Protein AF-A0A1B6KXG7-F1 (afdb_monomer_lite)

InterPro domains:
  IPR026112 Amnionless [PF14828] (1-155)
  IPR026112 Amnionless [PTHR14995] (1-154)

Secondary structure (DSSP, 8-state):
-BTTSS---TTPEEE--TTS-EEEEPPSEEEEESEEE--TTEEEEPPTTEEEEE---S-BTTB---EEEB-PPPPEETT-GGG--S--TTS-HHHHS--TTPEEEE-SSS---EE--SEEEESEEEETT-PPBPHHHHHHHTTSHHHHHHEE-TTSPPPEEEE---

Foldseek 3Di:
DKPVPDDAAQQEEEEEDPPAQEEAEDAADEDHYCYYHDDPRYHYHADPRYDYHHDVHNDDPPDNYYYIYDDDDPADELLFLVVADDDDPPDPSNRSRAAQAAEAEAEARDAARYAADQEEHHQWYYHNNDPTDAQVSLVVQQPDPRNLRHYAHPVSDGHRYHHPYD

pLDDT: mean 86.92, std 7.65, range [53.44, 95.38]

Sequence (166 aa):
NWDIDRVPCAADRVILQDSQSVVLELSEGTTSLQALLLASYTEVLLPKDGTLQITGIKYTDTCDGQDGVFKPTGALSWTEAHNWDGWTSATPDLERIPCASDAVIFPSGVTYRVIMPDFIRVGSLQIGGETMMDSLEWLFFCNTDEATRQFYKKDKEIANVEISGN

Radius of gyration: 18.22 Å; chains: 1; bounding box: 48×29×46 Å

Structure (mmCIF, N/CA/C/O backbone):
data_AF-A0A1B6KXG7-F1
#
_entry.id   AF-A0A1B6KXG7-F1
#
loop_
_atom_site.group_PDB
_atom_site.id
_atom_site.type_symbol
_atom_site.label_atom_id
_atom_site.label_alt_id
_atom_site.label_comp_id
_atom_site.label_asym_id
_atom_site.label_entity_id
_atom_site.label_seq_id
_atom_site.pdbx_PDB_ins_code
_atom_site.Cartn_x
_atom_site.Cartn_y
_atom_site.Cartn_z
_atom_site.occupancy
_atom_site.B_iso_or_equiv
_atom_site.auth_seq_id
_atom_site.auth_comp_id
_atom_site.auth_asym_id
_atom_site.auth_atom_id
_atom_site.pdbx_PDB_model_num
ATOM 1 N N . ASN A 1 1 ? -10.790 -6.712 3.142 1.00 82.25 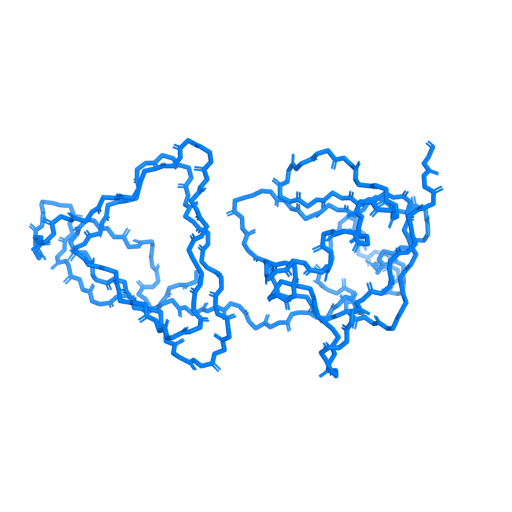1 ASN A N 1
ATOM 2 C CA . ASN A 1 1 ? -9.733 -7.192 4.062 1.00 82.25 1 ASN A CA 1
ATOM 3 C C . ASN A 1 1 ? -10.198 -7.222 5.519 1.00 82.25 1 ASN A C 1
ATOM 5 O O . ASN A 1 1 ? -9.455 -6.841 6.412 1.00 82.25 1 ASN A O 1
ATOM 9 N N . TRP A 1 2 ? -11.414 -7.710 5.778 1.00 88.50 2 TRP A N 1
ATOM 10 C CA . TRP A 1 2 ? -12.003 -7.781 7.119 1.00 88.50 2 TRP A CA 1
ATOM 11 C C . TRP A 1 2 ? -12.410 -9.219 7.403 1.00 88.50 2 TRP A C 1
ATOM 13 O O . TRP A 1 2 ? -12.829 -9.921 6.488 1.00 88.50 2 TRP A O 1
ATOM 23 N N . ASP A 1 3 ? -12.269 -9.673 8.642 1.00 91.88 3 ASP A N 1
ATOM 24 C CA . ASP A 1 3 ? -12.659 -11.025 9.050 1.00 91.88 3 ASP A CA 1
ATOM 25 C C . ASP A 1 3 ? -14.169 -11.236 9.184 1.00 91.88 3 ASP A C 1
ATOM 27 O O . ASP A 1 3 ? -14.618 -12.377 9.188 1.00 91.88 3 ASP A O 1
ATOM 31 N N . ILE A 1 4 ? -14.918 -10.140 9.252 1.00 91.94 4 ILE A N 1
ATOM 32 C CA . ILE A 1 4 ? -16.378 -10.093 9.291 1.00 91.94 4 ILE A CA 1
ATOM 33 C C . ILE A 1 4 ? -17.028 -10.024 7.899 1.00 91.94 4 ILE A C 1
ATOM 35 O O . ILE A 1 4 ? -18.214 -9.719 7.800 1.00 91.94 4 ILE A O 1
ATOM 39 N N . ASP A 1 5 ? -16.255 -10.238 6.828 1.00 89.12 5 ASP A N 1
ATOM 40 C CA . ASP A 1 5 ? -16.698 -10.281 5.421 1.00 89.12 5 ASP A CA 1
ATOM 41 C C . ASP A 1 5 ? -17.501 -9.053 4.938 1.00 89.12 5 ASP A C 1
ATOM 43 O O . ASP A 1 5 ? -18.205 -9.095 3.929 1.00 89.12 5 ASP A O 1
ATOM 47 N N . ARG A 1 6 ? -17.365 -7.915 5.629 1.00 90.00 6 ARG A N 1
ATOM 48 C CA . ARG A 1 6 ? -17.941 -6.617 5.253 1.00 90.00 6 ARG A CA 1
ATOM 49 C C . ARG A 1 6 ? -17.074 -5.458 5.735 1.00 90.00 6 ARG A C 1
ATOM 51 O O . ARG A 1 6 ? -16.230 -5.629 6.611 1.00 90.00 6 ARG A O 1
ATOM 58 N N . VAL A 1 7 ? -17.310 -4.268 5.185 1.00 89.44 7 VAL A N 1
ATOM 59 C CA . VAL A 1 7 ? -16.720 -3.027 5.707 1.00 89.44 7 VAL A CA 1
ATOM 60 C C . VAL A 1 7 ? -17.317 -2.728 7.098 1.00 89.44 7 VAL A C 1
ATOM 62 O O . VAL A 1 7 ? -18.535 -2.876 7.273 1.00 89.44 7 VAL A O 1
ATOM 65 N N . PRO A 1 8 ? -16.491 -2.348 8.093 1.00 92.12 8 PRO A N 1
ATOM 66 C CA . PRO A 1 8 ? -16.959 -1.944 9.412 1.00 92.12 8 PRO A CA 1
ATOM 67 C C . PRO A 1 8 ? -17.925 -0.756 9.363 1.00 92.12 8 PRO A C 1
ATOM 69 O O . PRO A 1 8 ? -17.796 0.136 8.527 1.00 92.12 8 PRO A O 1
ATOM 72 N N . CYS A 1 9 ? -18.887 -0.745 10.277 1.00 91.88 9 CYS A N 1
ATOM 73 C CA . CYS A 1 9 ? -19.882 0.310 10.439 1.00 91.88 9 CYS A CA 1
ATOM 74 C C . CYS A 1 9 ? -19.659 1.105 11.741 1.00 91.88 9 CYS A C 1
ATOM 76 O O . CYS A 1 9 ? -18.825 0.757 12.577 1.00 91.88 9 CYS A O 1
ATOM 78 N N . ALA A 1 10 ? -20.490 2.130 11.961 1.00 93.81 10 ALA A N 1
ATOM 79 C CA . ALA A 1 10 ? -20.432 3.032 13.117 1.00 93.81 10 ALA A CA 1
ATOM 80 C C . ALA A 1 10 ? -20.524 2.355 14.497 1.00 93.81 10 ALA A C 1
ATOM 82 O O . ALA A 1 10 ? -20.112 2.964 15.487 1.00 93.81 10 ALA A O 1
ATOM 83 N N . ALA A 1 11 ? -21.069 1.138 14.556 1.00 94.75 11 ALA A N 1
ATOM 84 C CA . ALA A 1 11 ? -21.216 0.341 15.769 1.00 94.75 11 ALA A CA 1
ATOM 85 C C . ALA A 1 11 ? -20.076 -0.678 15.977 1.00 94.75 11 ALA A C 1
ATOM 87 O O . ALA A 1 11 ? -19.998 -1.297 17.037 1.00 94.75 11 ALA A O 1
ATOM 88 N N . ASP A 1 12 ? -19.195 -0.871 14.987 1.00 94.81 12 ASP A N 1
ATOM 89 C CA . ASP A 1 12 ? -18.130 -1.875 15.042 1.00 94.81 12 ASP A CA 1
ATOM 90 C C . ASP A 1 12 ? -16.857 -1.344 15.703 1.00 94.81 12 ASP A C 1
ATOM 92 O O . ASP A 1 12 ? -16.489 -0.172 15.570 1.00 94.81 12 ASP A O 1
ATOM 96 N N . ARG A 1 13 ? -16.123 -2.243 16.360 1.00 94.69 13 ARG A N 1
ATOM 97 C CA . ARG A 1 13 ? -14.762 -1.980 16.835 1.00 94.69 13 ARG A CA 1
ATOM 98 C C . ARG A 1 13 ? -13.776 -2.567 15.850 1.00 94.69 13 ARG A C 1
ATOM 100 O O . ARG A 1 13 ? -13.762 -3.773 15.633 1.00 94.69 13 ARG A O 1
ATOM 107 N N . VAL A 1 14 ? -12.910 -1.732 15.302 1.00 93.62 14 VAL A N 1
ATOM 108 C CA . VAL A 1 14 ? -11.849 -2.183 14.404 1.00 93.62 14 VAL A CA 1
ATOM 109 C C . VAL A 1 14 ? -10.607 -2.530 15.203 1.00 93.62 14 VAL A C 1
ATOM 111 O O . VAL A 1 14 ? -10.195 -1.769 16.076 1.00 93.62 14 VAL A O 1
ATOM 114 N N . ILE A 1 15 ? -10.001 -3.673 14.892 1.00 92.56 15 ILE A N 1
ATOM 115 C CA . ILE A 1 15 ? -8.784 -4.162 15.536 1.00 92.56 15 ILE A CA 1
ATOM 116 C C . ILE A 1 15 ? -7.706 -4.374 14.475 1.00 92.56 15 ILE A C 1
ATOM 118 O O . ILE A 1 15 ? -7.864 -5.198 13.570 1.00 92.56 15 ILE A O 1
ATOM 122 N N . LEU A 1 16 ? -6.587 -3.666 14.617 1.00 88.75 16 LEU A N 1
ATOM 123 C CA . LEU A 1 16 ? -5.363 -3.922 13.864 1.00 88.75 16 LEU A CA 1
ATOM 124 C C . LEU A 1 16 ? -4.438 -4.788 14.726 1.00 88.75 16 LEU A C 1
ATOM 126 O O . LEU A 1 16 ? -3.997 -4.360 15.789 1.00 88.75 16 LEU A O 1
ATOM 130 N N . GLN A 1 17 ? -4.188 -6.030 14.306 1.00 81.81 17 GLN A N 1
ATOM 131 C CA . GLN A 1 17 ? -3.371 -6.977 15.072 1.00 81.81 17 GLN A CA 1
ATOM 132 C C . GLN A 1 17 ? -1.870 -6.817 14.800 1.00 81.81 17 GLN A C 1
ATOM 134 O O . GLN A 1 17 ? -1.452 -6.502 13.689 1.00 81.81 17 GLN A O 1
ATOM 139 N N . ASP A 1 18 ? -1.066 -7.143 15.813 1.00 65.94 18 ASP A N 1
ATOM 140 C CA . ASP A 1 18 ? 0.390 -6.933 15.906 1.00 65.94 18 ASP A CA 1
ATOM 141 C C . ASP A 1 18 ? 1.243 -7.875 15.029 1.00 65.94 18 ASP A C 1
ATOM 143 O O . ASP A 1 18 ? 2.414 -8.124 15.298 1.00 65.94 18 ASP A O 1
ATOM 147 N N . SER A 1 19 ? 0.654 -8.485 14.000 1.00 59.72 19 SER A N 1
ATOM 148 C CA . SER A 1 19 ? 1.311 -9.603 13.314 1.00 59.72 19 SER A CA 1
ATOM 149 C C . SER A 1 19 ? 2.334 -9.170 12.262 1.00 59.72 19 SER A C 1
ATOM 151 O O . SER A 1 19 ? 3.287 -9.911 12.037 1.00 59.72 19 SER A O 1
ATOM 153 N N . GLN A 1 20 ? 2.194 -7.985 11.656 1.00 60.88 20 GLN A N 1
ATOM 154 C CA . GLN A 1 20 ? 3.125 -7.372 10.692 1.00 60.88 20 GLN A CA 1
ATOM 155 C C . GLN A 1 20 ? 2.852 -5.860 10.650 1.00 60.88 20 GLN A C 1
ATOM 157 O O . GLN A 1 20 ? 1.730 -5.472 10.942 1.00 60.88 20 GLN A O 1
ATOM 162 N N . SER A 1 21 ? 3.805 -4.997 10.271 1.00 68.75 21 SER A N 1
ATOM 163 C CA . SER A 1 21 ? 3.535 -3.555 10.106 1.00 68.75 21 SER A CA 1
ATOM 164 C C . SER A 1 21 ? 2.342 -3.340 9.170 1.00 68.75 21 SER A C 1
ATOM 166 O O . SER A 1 21 ? 2.469 -3.592 7.973 1.00 68.75 21 SER A O 1
ATOM 168 N N . VAL A 1 22 ? 1.170 -2.997 9.705 1.00 74.00 22 VAL A N 1
ATOM 169 C CA . VAL A 1 22 ? -0.081 -2.906 8.938 1.00 74.00 22 VAL A CA 1
ATOM 170 C C . VAL A 1 22 ? -0.311 -1.456 8.552 1.00 74.00 22 VAL A C 1
ATOM 172 O O . VAL A 1 22 ? -0.318 -0.593 9.425 1.00 74.00 22 VAL A O 1
ATOM 175 N N . VAL A 1 23 ? -0.566 -1.216 7.268 1.00 79.44 23 VAL A N 1
ATOM 176 C CA . VAL A 1 23 ? -1.068 0.065 6.767 1.00 79.44 23 VAL A CA 1
ATOM 177 C C . VAL A 1 23 ? -2.527 -0.139 6.359 1.00 79.44 23 VAL A C 1
ATOM 179 O O . VAL A 1 23 ? -2.824 -0.950 5.476 1.00 79.44 23 VAL A O 1
ATOM 182 N N . LEU A 1 24 ? -3.438 0.550 7.044 1.00 83.56 24 LEU A N 1
ATOM 183 C CA . LEU A 1 24 ? -4.860 0.613 6.717 1.00 83.56 24 LEU A CA 1
ATOM 184 C C . LEU A 1 24 ? -5.145 1.967 6.066 1.00 83.56 24 LEU A C 1
ATOM 186 O O . LEU A 1 24 ? -5.036 2.988 6.732 1.00 83.56 24 LEU A O 1
ATOM 190 N N . GLU A 1 25 ? -5.565 1.984 4.808 1.00 84.69 25 GLU A N 1
ATOM 191 C CA . GLU A 1 25 ? -6.122 3.191 4.193 1.00 84.69 25 GLU A CA 1
ATOM 192 C C . GLU A 1 25 ? -7.636 3.206 4.371 1.00 84.69 25 GLU A C 1
ATOM 194 O O . GLU A 1 25 ? -8.322 2.203 4.146 1.00 84.69 25 GLU A O 1
ATOM 199 N N . LEU A 1 26 ? -8.149 4.337 4.847 1.00 87.00 26 LEU A N 1
ATOM 200 C CA . LEU A 1 26 ? -9.580 4.567 4.966 1.00 87.00 26 LEU A CA 1
ATOM 201 C C . LEU A 1 26 ? -10.149 5.004 3.617 1.00 87.00 26 LEU A C 1
ATOM 203 O O . LEU A 1 26 ? -9.477 5.654 2.825 1.00 87.00 26 LEU A O 1
ATOM 207 N N . SER A 1 27 ? -11.412 4.672 3.365 1.00 83.81 27 SER A N 1
ATOM 208 C CA . SER A 1 27 ? -12.105 5.148 2.168 1.00 83.81 27 SER A CA 1
ATOM 209 C C . SER A 1 27 ? -12.351 6.657 2.232 1.00 83.81 27 SER A C 1
ATOM 211 O O . SER A 1 27 ? -12.469 7.231 3.319 1.00 83.81 27 SER A O 1
ATOM 213 N N . GLU A 1 28 ? -12.472 7.290 1.064 1.00 86.25 28 GLU A N 1
ATOM 214 C CA . GLU A 1 28 ? -12.922 8.681 0.960 1.00 86.25 28 GLU A CA 1
ATOM 215 C C . GLU A 1 28 ? -14.281 8.885 1.654 1.00 86.25 28 GLU A C 1
ATOM 217 O O . GLU A 1 28 ? -15.123 7.982 1.710 1.00 86.25 28 GLU A O 1
ATOM 222 N N . GLY A 1 29 ? -14.508 10.090 2.184 1.00 88.44 29 GLY A N 1
ATOM 223 C CA . GLY A 1 29 ? -15.702 10.412 2.960 1.00 88.44 29 GLY A CA 1
ATOM 224 C C . GLY A 1 29 ? -15.591 10.022 4.436 1.00 88.44 29 GLY A C 1
ATOM 225 O O . GLY A 1 29 ? -14.510 10.011 5.024 1.00 88.44 29 GLY A O 1
ATOM 226 N N . THR A 1 30 ? -16.728 9.767 5.088 1.00 91.06 30 THR A N 1
ATOM 227 C CA . THR A 1 30 ? -16.766 9.505 6.535 1.00 91.06 30 THR A CA 1
ATOM 228 C C . THR A 1 30 ? -16.684 8.012 6.843 1.00 91.06 30 THR A C 1
ATOM 230 O O . THR A 1 30 ? -17.622 7.261 6.588 1.00 91.06 30 THR A O 1
ATOM 233 N N . THR A 1 31 ? -15.595 7.601 7.491 1.00 91.88 31 THR A N 1
ATOM 234 C CA . THR A 1 31 ? -15.490 6.309 8.173 1.00 91.88 31 THR A CA 1
ATOM 235 C C . THR A 1 31 ? -15.887 6.488 9.637 1.00 91.88 31 THR A C 1
ATOM 237 O O . THR A 1 31 ? -15.151 7.091 10.419 1.00 91.88 31 THR A O 1
ATOM 240 N N . SER A 1 32 ? -17.047 5.963 10.027 1.00 92.88 32 SER A N 1
ATOM 241 C CA . SER A 1 32 ? -17.509 5.969 11.421 1.00 92.88 32 SER A CA 1
ATOM 242 C C . SER A 1 32 ? -17.303 4.597 12.056 1.00 92.88 32 SER A C 1
ATOM 244 O O . SER A 1 32 ? -17.739 3.604 11.482 1.00 92.88 32 SER A O 1
ATOM 246 N N . LEU A 1 33 ? -16.705 4.547 13.248 1.00 94.19 33 LEU A N 1
ATOM 247 C CA . LEU A 1 33 ? -16.424 3.325 14.014 1.00 94.19 33 LEU A CA 1
ATOM 248 C C . LEU A 1 33 ? -16.796 3.522 15.488 1.00 94.19 33 LEU A C 1
ATOM 250 O O . LEU A 1 33 ? -16.701 4.635 16.003 1.00 94.19 33 LEU A O 1
ATOM 254 N N . GLN A 1 34 ? -17.133 2.455 16.213 1.00 95.19 34 GLN A N 1
ATOM 255 C CA . GLN A 1 34 ? -17.283 2.522 17.670 1.00 95.19 34 GLN A CA 1
ATOM 256 C C . GLN A 1 34 ? -15.939 2.819 18.335 1.00 95.19 34 GLN A C 1
ATOM 258 O O . GLN A 1 34 ? -15.853 3.671 19.220 1.00 95.19 34 GLN A O 1
ATOM 263 N N . ALA A 1 35 ? -14.907 2.080 17.932 1.00 94.25 35 ALA A N 1
ATOM 264 C CA . ALA A 1 35 ? -13.541 2.226 18.411 1.00 94.25 35 ALA A CA 1
ATOM 265 C C . ALA A 1 35 ? -12.553 1.718 17.356 1.00 94.25 35 ALA A C 1
ATOM 267 O O . ALA A 1 35 ? -12.889 0.859 16.541 1.00 94.25 35 ALA A O 1
ATOM 268 N N . LEU A 1 36 ? -11.320 2.209 17.429 1.00 93.50 36 LEU A N 1
ATOM 269 C CA . LEU A 1 36 ? -10.200 1.760 16.613 1.00 93.50 36 LEU A CA 1
ATOM 270 C C . LEU A 1 36 ? -9.047 1.368 17.541 1.00 93.50 36 LEU A C 1
ATOM 272 O O . LEU A 1 36 ? -8.503 2.210 18.252 1.00 93.50 36 LEU A O 1
ATOM 276 N N . LEU A 1 37 ? -8.718 0.080 17.572 1.00 92.62 37 LEU A N 1
ATOM 277 C CA . LEU A 1 37 ? -7.638 -0.483 18.372 1.00 92.62 37 LEU A CA 1
ATOM 278 C C . LEU A 1 37 ? -6.416 -0.664 17.471 1.00 92.62 37 LEU A C 1
ATOM 280 O O . LEU A 1 37 ? -6.428 -1.486 16.554 1.00 92.62 37 LEU A O 1
ATOM 284 N N . LEU A 1 38 ? -5.377 0.121 17.745 1.00 89.44 38 LEU A N 1
ATOM 285 C CA . LEU A 1 38 ? -4.111 0.122 17.017 1.00 89.44 38 LEU A CA 1
ATOM 286 C C . LEU A 1 38 ? -3.083 -0.748 17.749 1.00 89.44 38 LEU A C 1
ATOM 288 O O . LEU A 1 38 ? -2.988 -0.689 18.977 1.00 89.44 38 LEU A O 1
ATOM 292 N N . ALA A 1 39 ? -2.304 -1.530 17.002 1.00 84.31 39 ALA A N 1
ATOM 293 C CA . ALA A 1 39 ? -1.113 -2.185 17.539 1.00 84.31 39 ALA A CA 1
ATOM 294 C C . ALA A 1 39 ? 0.095 -1.234 17.477 1.00 84.31 39 ALA A C 1
ATOM 296 O O . ALA A 1 39 ? 0.028 -0.151 16.896 1.00 84.31 39 ALA A O 1
ATOM 297 N N . SER A 1 40 ? 1.216 -1.620 18.090 1.00 80.62 40 SER A N 1
ATOM 298 C CA . SER A 1 40 ? 2.388 -0.743 18.235 1.00 80.62 40 SER A CA 1
ATOM 299 C C . SER A 1 40 ? 3.009 -0.302 16.904 1.00 80.62 40 SER A C 1
ATOM 301 O O . SER A 1 40 ? 3.626 0.758 16.851 1.00 80.62 40 SER A O 1
ATOM 303 N N . TYR A 1 41 ? 2.828 -1.080 15.834 1.00 77.62 41 TYR A N 1
ATOM 304 C CA . TYR A 1 41 ? 3.417 -0.825 14.517 1.00 77.62 41 TYR A CA 1
ATOM 305 C C . TYR A 1 41 ? 2.353 -0.761 13.417 1.00 77.62 41 TYR A C 1
ATOM 307 O O . TYR A 1 41 ? 2.445 -1.461 12.409 1.00 77.62 41 TYR A O 1
ATOM 315 N N . THR A 1 42 ? 1.321 0.057 13.618 1.00 80.12 42 THR A N 1
ATOM 316 C CA . THR A 1 42 ? 0.240 0.235 12.639 1.00 80.12 42 THR A CA 1
ATOM 317 C C . THR A 1 42 ? 0.130 1.670 12.170 1.00 80.12 42 THR A C 1
ATOM 319 O O . THR A 1 42 ? 0.338 2.601 12.945 1.00 80.12 42 THR A O 1
ATOM 322 N N . GLU A 1 43 ? -0.271 1.830 10.919 1.00 82.44 43 GLU A N 1
ATOM 323 C CA . GLU A 1 43 ? -0.539 3.110 10.289 1.00 82.44 43 GLU A CA 1
ATOM 324 C C . GLU A 1 43 ? -1.957 3.141 9.749 1.00 82.44 43 GLU A C 1
ATOM 326 O O . GLU A 1 43 ? -2.461 2.143 9.228 1.00 82.44 43 GLU A O 1
ATOM 331 N N . VAL A 1 44 ? -2.592 4.299 9.890 1.00 86.50 44 VAL A N 1
ATOM 332 C CA . VAL A 1 44 ? -3.915 4.558 9.339 1.00 86.50 44 VAL A CA 1
ATOM 333 C C . VAL A 1 44 ? -3.788 5.758 8.419 1.00 86.50 44 VAL A C 1
ATOM 335 O O . VAL A 1 44 ? -3.594 6.877 8.893 1.00 86.50 44 VAL A O 1
ATOM 338 N N . LEU A 1 45 ? -3.868 5.511 7.116 1.00 84.62 45 LEU A N 1
ATOM 339 C CA . LEU A 1 45 ? -3.856 6.552 6.102 1.00 84.62 45 LEU A CA 1
ATOM 340 C C . LEU A 1 45 ? -5.268 7.123 5.983 1.00 84.62 45 LEU A C 1
ATOM 342 O O . LEU A 1 45 ? -6.232 6.402 5.707 1.00 84.62 45 LEU A O 1
ATOM 346 N N . LEU A 1 46 ? -5.388 8.423 6.237 1.00 87.19 46 LEU A N 1
ATOM 347 C CA . LEU A 1 46 ? -6.619 9.173 6.034 1.00 87.19 46 LEU A CA 1
ATOM 348 C C . LEU A 1 46 ? -6.530 9.862 4.665 1.00 87.19 46 LEU A C 1
ATOM 350 O O . LEU A 1 46 ? -5.606 10.656 4.470 1.00 87.19 46 LEU A O 1
ATOM 354 N N . PRO A 1 47 ? -7.456 9.599 3.727 1.00 83.25 47 PRO A N 1
ATOM 355 C CA . PRO A 1 47 ? -7.441 10.271 2.435 1.00 83.25 47 PRO A CA 1
ATOM 356 C C . PRO A 1 47 ? -7.724 11.767 2.605 1.00 83.25 47 PRO A C 1
ATOM 358 O O . PRO A 1 47 ? -8.280 12.199 3.617 1.00 83.25 47 PRO A O 1
ATOM 361 N N . LYS A 1 48 ? -7.368 12.565 1.594 1.00 82.50 48 LYS A N 1
ATOM 362 C CA . LYS A 1 48 ? -7.452 14.037 1.624 1.00 82.50 48 LYS A CA 1
ATOM 363 C C . LYS A 1 48 ? -8.825 14.571 2.053 1.00 82.50 48 LYS A C 1
ATOM 365 O O . LYS A 1 48 ? -8.887 15.508 2.843 1.00 82.50 48 LYS A O 1
ATOM 370 N N . ASP A 1 49 ? -9.895 13.939 1.573 1.00 85.94 49 ASP A N 1
ATOM 371 C CA . ASP A 1 49 ? -11.289 14.272 1.899 1.00 85.94 49 ASP A CA 1
ATOM 372 C C . ASP A 1 49 ? -11.936 13.218 2.825 1.00 85.94 49 ASP A C 1
ATOM 374 O O . ASP A 1 49 ? -13.152 13.009 2.842 1.00 85.94 49 ASP A O 1
ATOM 378 N N . GLY A 1 50 ? -11.106 12.511 3.594 1.00 88.50 50 GLY A N 1
ATOM 379 C CA . GLY A 1 50 ? -11.511 11.510 4.572 1.00 88.50 50 GLY A CA 1
ATOM 380 C C . GLY A 1 50 ? -11.822 12.110 5.940 1.00 88.50 50 GLY A C 1
ATOM 381 O O . GLY A 1 50 ? -11.172 13.039 6.410 1.00 88.50 50 GLY A O 1
ATOM 382 N N . THR A 1 51 ? -12.798 11.534 6.636 1.00 92.94 51 THR A N 1
ATOM 383 C CA . THR A 1 51 ? -13.077 11.816 8.048 1.00 92.94 51 THR A CA 1
ATOM 384 C C . THR A 1 51 ? -13.173 10.510 8.819 1.00 92.94 51 THR A C 1
ATOM 386 O O . THR A 1 51 ? -14.027 9.678 8.525 1.00 92.94 51 THR A O 1
ATOM 389 N N . LEU A 1 52 ? -12.343 10.346 9.849 1.00 92.94 52 LEU A N 1
ATOM 390 C CA . LEU A 1 52 ? -12.494 9.274 10.829 1.00 92.94 52 LEU A CA 1
ATOM 391 C C . LEU A 1 52 ? -13.323 9.777 12.016 1.00 92.94 52 LEU A C 1
ATOM 393 O O . LEU A 1 52 ? -12.927 10.718 12.702 1.00 92.94 52 LEU A O 1
ATOM 397 N N . GLN A 1 53 ? -14.452 9.127 12.285 1.00 93.62 53 GLN A N 1
ATOM 398 C CA . GLN A 1 53 ? -15.315 9.427 13.424 1.00 93.62 53 GLN A CA 1
ATOM 399 C C . GLN A 1 53 ? -15.368 8.239 14.385 1.00 93.62 53 GLN A C 1
ATOM 401 O O . GLN A 1 53 ? -15.776 7.144 14.009 1.00 93.62 53 GLN A O 1
ATOM 406 N N . ILE A 1 54 ? -15.027 8.476 15.652 1.00 94.38 54 ILE A N 1
ATOM 407 C CA . ILE A 1 54 ? -15.175 7.489 16.726 1.00 94.38 54 ILE A CA 1
ATOM 408 C C . ILE A 1 54 ? -16.451 7.806 17.511 1.00 94.38 54 ILE A C 1
ATOM 410 O O . ILE A 1 54 ? -16.555 8.864 18.128 1.00 94.38 54 ILE A O 1
ATOM 414 N N . THR A 1 55 ? -17.445 6.919 17.454 1.00 90.19 55 THR A N 1
ATOM 415 C CA . THR A 1 55 ? -18.786 7.150 18.019 1.00 90.19 55 THR A CA 1
ATOM 416 C C . THR A 1 55 ? -18.877 6.773 19.497 1.00 90.19 55 THR A C 1
ATOM 418 O O . THR A 1 55 ? -19.650 7.379 20.235 1.00 90.19 55 THR A O 1
ATOM 421 N N . GLY A 1 56 ? -18.122 5.758 19.935 1.00 86.50 56 GLY A N 1
ATOM 422 C CA . GLY A 1 56 ? -18.239 5.162 21.269 1.00 86.50 56 GLY A CA 1
ATOM 423 C C . GLY A 1 56 ? -19.533 4.367 21.510 1.00 86.50 56 GLY A C 1
ATOM 424 O O . GLY A 1 56 ? -19.714 3.816 22.596 1.00 86.50 56 GLY A O 1
ATOM 425 N N . ILE A 1 57 ? -20.426 4.263 20.520 1.00 79.75 57 ILE A N 1
ATOM 426 C CA . ILE A 1 57 ? -21.740 3.621 20.647 1.00 79.75 57 ILE A CA 1
ATOM 427 C C . ILE A 1 57 ? -21.680 2.210 20.055 1.00 79.75 57 ILE A C 1
ATOM 429 O O . ILE A 1 57 ? -21.180 2.016 18.955 1.00 79.75 57 ILE A O 1
ATOM 433 N N . LYS A 1 58 ? -22.196 1.218 20.792 1.00 73.19 58 LYS A N 1
ATOM 434 C CA . LYS A 1 58 ? -22.134 -0.205 20.407 1.00 73.19 58 LYS A CA 1
ATOM 435 C C . LYS A 1 58 ? -23.240 -0.646 19.441 1.00 73.19 58 LYS A C 1
ATOM 437 O O . LYS A 1 58 ? -23.155 -1.725 18.882 1.00 73.19 58 LYS A O 1
ATOM 442 N N . TYR A 1 59 ? -24.302 0.138 19.292 1.00 74.56 59 TYR A N 1
ATOM 443 C CA . TYR A 1 59 ? -25.484 -0.259 18.531 1.00 74.56 59 TYR A CA 1
ATOM 444 C C . TYR A 1 59 ? -26.075 0.941 17.795 1.00 74.56 59 TYR A C 1
ATOM 446 O O . TYR A 1 59 ? -26.242 2.008 18.390 1.00 74.56 59 TYR A O 1
ATOM 454 N N . THR A 1 60 ? -26.412 0.761 16.521 1.00 75.56 60 THR A N 1
ATOM 455 C CA . THR A 1 60 ? -27.117 1.748 15.694 1.00 75.56 60 THR A CA 1
ATOM 456 C C . THR A 1 60 ? -28.218 1.051 14.901 1.00 75.56 60 THR A C 1
ATOM 458 O O . THR A 1 60 ? -28.173 -0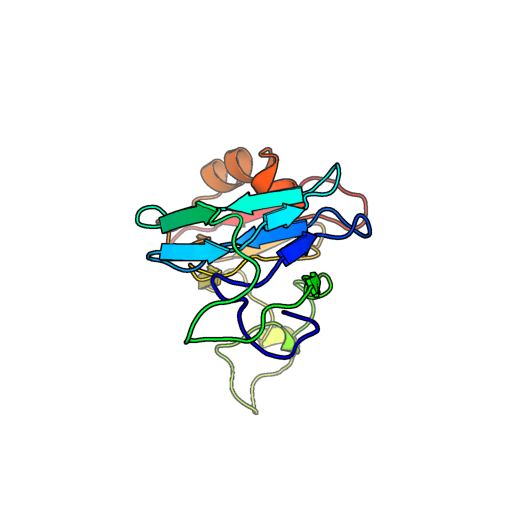.159 14.707 1.00 75.56 60 THR A O 1
ATOM 461 N N . ASP A 1 61 ? -29.174 1.807 14.356 1.00 72.50 61 ASP A N 1
ATOM 462 C CA . ASP A 1 61 ? -30.242 1.253 13.499 1.00 72.50 61 ASP A CA 1
ATOM 463 C C . ASP A 1 61 ? -29.716 0.581 12.209 1.00 72.50 61 ASP A C 1
ATOM 465 O O . ASP A 1 61 ? -30.474 -0.032 11.461 1.00 72.50 61 ASP A O 1
ATOM 469 N N . THR A 1 62 ? -28.418 0.715 11.926 1.00 77.00 62 THR A N 1
ATOM 470 C CA . THR A 1 62 ? -27.758 0.258 10.700 1.00 77.00 62 THR A CA 1
ATOM 471 C C . THR A 1 62 ? -26.953 -1.035 10.855 1.00 77.00 62 THR A C 1
ATOM 473 O O . THR A 1 62 ? -26.675 -1.672 9.840 1.00 77.00 62 THR A O 1
ATOM 476 N N . CYS A 1 63 ? -26.553 -1.431 12.071 1.00 85.12 63 CYS A N 1
ATOM 477 C CA . CYS A 1 63 ? -25.789 -2.660 12.323 1.00 85.12 63 CYS A CA 1
ATOM 478 C C . CYS A 1 63 ? -25.682 -2.991 13.829 1.00 85.12 63 CYS A C 1
ATOM 480 O O . CYS A 1 63 ? -25.588 -2.098 14.671 1.00 85.12 63 CYS A O 1
ATOM 482 N N . ASP A 1 64 ? -25.599 -4.288 14.153 1.00 85.88 64 ASP A N 1
ATOM 483 C CA . ASP A 1 64 ? -25.608 -4.801 15.538 1.00 85.88 64 ASP A CA 1
ATOM 484 C C . ASP A 1 64 ? -24.286 -4.619 16.316 1.00 85.88 64 ASP A C 1
ATOM 486 O O . ASP A 1 64 ? -24.240 -4.911 17.511 1.00 85.88 64 ASP A O 1
ATOM 490 N N . GLY A 1 65 ? -23.234 -4.119 15.656 1.00 90.62 65 GLY A N 1
ATOM 491 C CA . GLY A 1 65 ? -21.916 -3.847 16.237 1.00 90.62 65 GLY A CA 1
ATOM 492 C C . GLY A 1 65 ? -21.133 -5.100 16.645 1.00 90.62 65 GLY A C 1
ATOM 493 O O . GLY A 1 65 ? -21.552 -5.897 17.484 1.00 90.62 65 GLY A O 1
ATOM 494 N N . GLN A 1 66 ? -19.941 -5.274 16.087 1.00 93.69 66 GLN A N 1
ATOM 495 C CA . GLN A 1 66 ? -19.040 -6.374 16.435 1.00 93.69 66 GLN A CA 1
ATOM 496 C C . GLN A 1 66 ? -17.570 -5.974 16.301 1.00 93.69 66 GLN A C 1
ATOM 498 O O . GLN A 1 66 ? -17.236 -4.900 15.797 1.00 93.69 66 GLN A O 1
ATOM 503 N N . ASP A 1 67 ? -16.681 -6.847 16.764 1.00 94.75 67 ASP A N 1
ATOM 504 C CA . ASP A 1 67 ? -15.249 -6.670 16.558 1.00 94.75 67 ASP A CA 1
ATOM 505 C C . ASP A 1 67 ? -14.905 -7.116 15.127 1.00 94.75 67 ASP A C 1
ATOM 507 O O . ASP A 1 67 ? -15.222 -8.235 14.729 1.00 94.75 67 ASP A O 1
ATOM 511 N N . GLY A 1 68 ? -14.289 -6.223 14.354 1.00 93.50 68 GLY A N 1
ATOM 512 C CA . GLY A 1 68 ? -13.775 -6.486 13.015 1.00 93.50 68 GLY A CA 1
ATOM 513 C C . GLY A 1 68 ? -12.253 -6.416 13.011 1.00 93.50 68 GLY A C 1
ATOM 514 O O . GLY A 1 68 ? -11.664 -5.359 13.249 1.00 93.50 68 GLY A O 1
ATOM 515 N N . VAL A 1 69 ? -11.601 -7.538 12.734 1.00 91.69 69 VAL A N 1
ATOM 516 C CA . VAL A 1 69 ? -10.147 -7.627 12.608 1.00 91.69 69 VAL A CA 1
ATOM 517 C C . VAL A 1 69 ? -9.743 -7.340 11.169 1.00 91.69 69 VAL A C 1
ATOM 519 O O . VAL A 1 69 ? -10.215 -7.985 10.225 1.00 91.69 69 VAL A O 1
ATOM 522 N N . PHE A 1 70 ? -8.825 -6.391 10.994 1.00 87.88 70 PHE A N 1
ATOM 523 C CA . PHE A 1 70 ? -8.219 -6.165 9.689 1.00 87.88 70 PHE A CA 1
ATOM 524 C C . PHE A 1 70 ? -7.284 -7.323 9.348 1.00 87.88 70 PHE A C 1
ATOM 526 O O . PHE A 1 70 ? -6.348 -7.633 10.087 1.00 87.88 70 PHE A O 1
ATOM 533 N N . LYS A 1 71 ? -7.535 -7.952 8.204 1.00 85.19 71 LYS A N 1
ATOM 534 C CA . LYS A 1 71 ? -6.712 -9.017 7.635 1.00 85.19 71 LYS A CA 1
ATOM 535 C C . LYS A 1 71 ? -5.912 -8.422 6.479 1.00 85.19 71 LYS A C 1
ATOM 537 O O . LYS A 1 71 ? -6.439 -8.402 5.363 1.00 85.19 71 LYS A O 1
ATOM 542 N N . PRO A 1 72 ? -4.691 -7.904 6.715 1.00 76.31 72 PRO A N 1
ATOM 543 C CA . PRO A 1 72 ? -3.879 -7.384 5.627 1.00 76.31 72 PRO A CA 1
ATOM 544 C C . PRO A 1 72 ? -3.659 -8.490 4.599 1.00 76.31 72 PRO A C 1
ATOM 546 O O . PRO A 1 72 ? -3.395 -9.643 4.951 1.00 76.31 72 PRO A O 1
ATOM 549 N N . THR A 1 73 ? -3.765 -8.138 3.323 1.00 74.94 73 THR A N 1
ATOM 550 C CA . THR A 1 73 ? -3.251 -8.990 2.258 1.00 74.94 73 THR A CA 1
ATOM 551 C C . THR A 1 73 ? -1.762 -9.213 2.507 1.00 74.94 73 THR A C 1
ATOM 553 O O . THR A 1 73 ? -1.026 -8.286 2.859 1.00 74.94 73 THR A O 1
ATOM 556 N N . GLY A 1 74 ? -1.328 -10.471 2.400 1.00 79.94 74 GLY A N 1
ATOM 557 C CA . GLY A 1 74 ? 0.087 -10.808 2.500 1.00 79.94 74 GLY A CA 1
ATOM 558 C C . GLY A 1 74 ? 0.889 -10.038 1.455 1.00 79.94 74 GLY A C 1
ATOM 559 O O . GLY A 1 74 ? 0.351 -9.636 0.424 1.00 79.94 74 GLY A O 1
ATOM 560 N N . ALA A 1 75 ? 2.173 -9.825 1.726 1.00 85.94 75 ALA A N 1
ATOM 561 C CA . ALA A 1 75 ? 3.015 -9.124 0.774 1.00 85.94 75 ALA A CA 1
ATOM 562 C C . ALA A 1 75 ? 3.147 -9.914 -0.531 1.00 85.94 75 ALA A C 1
ATOM 564 O O . ALA A 1 75 ? 3.440 -11.112 -0.519 1.00 85.94 75 ALA A O 1
ATOM 565 N N . LEU A 1 76 ? 2.928 -9.221 -1.640 1.00 90.94 76 LEU A N 1
ATOM 566 C CA . LEU A 1 76 ? 2.966 -9.759 -2.989 1.00 90.94 76 LEU A CA 1
ATOM 567 C C . LEU A 1 76 ? 4.318 -9.443 -3.617 1.00 90.94 76 LEU A C 1
ATOM 569 O O . LEU A 1 76 ? 4.871 -8.367 -3.415 1.00 90.94 76 LEU A O 1
ATOM 573 N N . SER A 1 77 ? 4.890 -10.386 -4.357 1.00 93.06 77 SER A N 1
ATOM 574 C CA . SER A 1 77 ? 6.177 -10.157 -5.013 1.00 93.06 77 SER A CA 1
ATOM 575 C C . SER A 1 77 ? 5.995 -9.394 -6.318 1.00 93.06 77 SER A C 1
ATOM 577 O O . SER A 1 7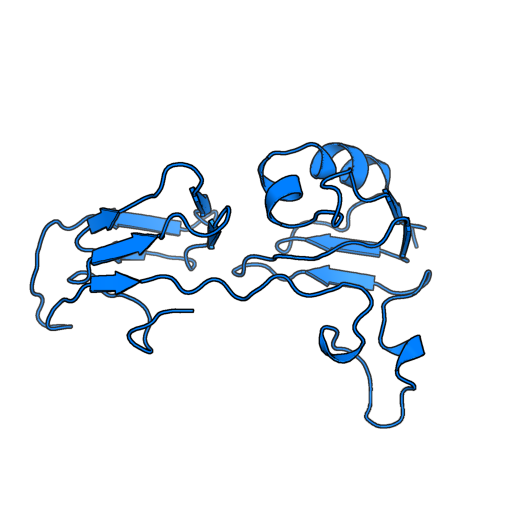7 ? 5.132 -9.749 -7.123 1.00 93.06 77 SER A O 1
ATOM 579 N N . TRP A 1 78 ? 6.858 -8.406 -6.557 1.00 94.75 78 TRP A N 1
ATOM 580 C CA . TRP A 1 78 ? 6.949 -7.703 -7.840 1.00 94.75 78 TRP A CA 1
ATOM 581 C C . TRP A 1 78 ? 7.231 -8.669 -8.998 1.00 94.75 78 TRP A C 1
ATOM 583 O O . TRP A 1 78 ? 6.754 -8.481 -10.107 1.00 94.75 78 TRP A O 1
ATOM 593 N N . THR A 1 79 ? 8.010 -9.724 -8.762 1.00 93.81 79 TH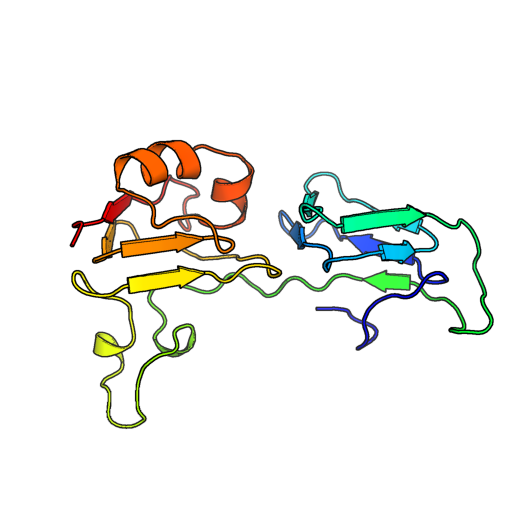R A N 1
ATOM 594 C CA . THR A 1 79 ? 8.444 -10.659 -9.815 1.00 93.81 79 THR A CA 1
ATOM 595 C C . THR A 1 79 ? 7.416 -11.743 -10.142 1.00 93.81 79 THR A C 1
ATOM 597 O O . THR A 1 79 ? 7.723 -12.667 -10.887 1.00 93.81 79 THR A O 1
ATOM 600 N N . GLU A 1 80 ? 6.228 -11.696 -9.546 1.00 94.25 80 GLU A N 1
ATOM 601 C CA . GLU A 1 80 ? 5.176 -12.688 -9.765 1.00 94.25 80 GLU A CA 1
ATOM 602 C C . GLU A 1 80 ? 4.168 -12.146 -10.780 1.00 94.25 80 GLU A C 1
ATOM 604 O O . GLU A 1 80 ? 3.425 -11.206 -10.505 1.00 94.25 80 GLU A O 1
ATOM 609 N N . ALA A 1 81 ? 4.134 -12.764 -11.962 1.00 93.38 81 ALA A N 1
ATOM 610 C CA . ALA A 1 81 ? 3.351 -12.317 -13.115 1.00 93.38 81 ALA A CA 1
ATOM 611 C C . ALA A 1 81 ? 1.849 -12.124 -12.831 1.00 93.38 81 ALA A C 1
ATOM 613 O O . ALA A 1 81 ? 1.209 -11.259 -13.417 1.00 93.38 81 ALA A O 1
ATOM 614 N N . HIS A 1 82 ? 1.280 -12.924 -11.927 1.00 91.94 82 HIS A N 1
ATOM 615 C CA . HIS A 1 82 ? -0.146 -12.892 -11.596 1.00 91.94 82 HIS A CA 1
ATOM 616 C C . HIS A 1 82 ? -0.555 -11.718 -10.692 1.00 91.94 82 HIS A C 1
ATOM 618 O O . HIS A 1 82 ? -1.748 -11.515 -10.488 1.00 91.94 82 HIS A O 1
ATOM 624 N N . ASN A 1 83 ? 0.407 -10.967 -10.142 1.00 92.88 83 ASN A N 1
ATOM 625 C CA . ASN A 1 83 ? 0.133 -9.777 -9.330 1.00 92.88 83 ASN A CA 1
ATOM 626 C C . ASN A 1 83 ? -0.050 -8.509 -10.172 1.00 92.88 83 ASN A C 1
ATOM 628 O O . ASN A 1 83 ? -0.464 -7.482 -9.639 1.00 92.88 83 ASN A O 1
ATOM 632 N N . TRP A 1 84 ? 0.268 -8.579 -11.463 1.00 93.44 84 TRP A N 1
ATOM 633 C CA . TRP A 1 84 ? 0.152 -7.473 -12.405 1.00 93.44 84 TRP A CA 1
ATOM 634 C C . TRP A 1 84 ? -1.079 -7.639 -13.289 1.00 93.44 84 TRP A C 1
ATOM 636 O O . TRP A 1 84 ? -1.551 -8.756 -13.495 1.00 93.44 84 TRP A O 1
ATOM 646 N N . ASP A 1 85 ? -1.577 -6.529 -13.825 1.00 91.81 85 ASP A N 1
ATOM 647 C CA . ASP A 1 85 ? -2.657 -6.471 -14.817 1.00 91.81 85 ASP A CA 1
ATOM 648 C C . ASP A 1 85 ? -2.124 -5.854 -16.130 1.00 91.81 85 ASP A C 1
ATOM 650 O O . ASP A 1 85 ? -0.935 -5.555 -16.241 1.00 91.81 85 ASP A O 1
ATOM 654 N N . GLY A 1 86 ? -2.974 -5.672 -17.143 1.00 87.88 86 GLY A N 1
ATOM 655 C CA . GLY A 1 86 ? -2.617 -5.025 -18.413 1.00 87.88 86 GLY A CA 1
ATOM 656 C C . GLY A 1 86 ? -2.100 -5.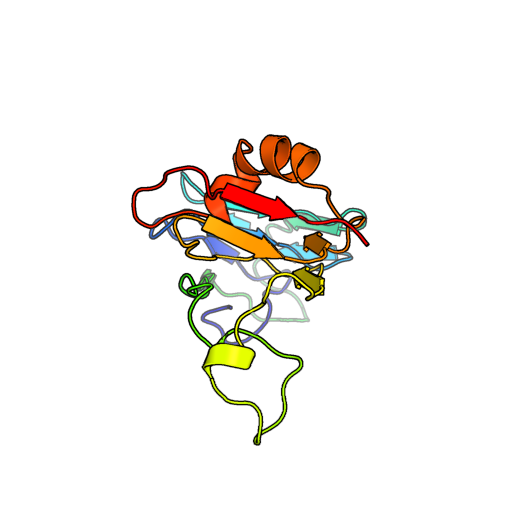979 -19.493 1.00 87.88 86 GLY A C 1
ATOM 657 O O . GLY A 1 86 ? -1.621 -5.540 -20.537 1.00 87.88 86 GLY A O 1
ATOM 658 N N . TRP A 1 87 ? -2.227 -7.286 -19.273 1.00 89.38 87 TRP A N 1
ATOM 659 C CA . TRP A 1 87 ? -1.808 -8.336 -20.199 1.00 89.38 87 TRP A CA 1
ATOM 660 C C . TRP A 1 87 ? -2.992 -9.152 -20.732 1.00 89.38 87 TRP A C 1
ATOM 662 O O . TRP A 1 87 ? -4.126 -9.051 -20.270 1.00 89.38 87 TRP A O 1
ATOM 672 N N . THR A 1 88 ? -2.731 -9.990 -21.738 1.00 87.88 88 THR A N 1
ATOM 673 C CA . THR A 1 88 ? -3.729 -10.904 -22.317 1.00 87.88 88 THR A CA 1
ATOM 674 C C . THR A 1 88 ? -3.385 -12.355 -22.003 1.00 87.88 88 THR A C 1
ATOM 676 O O . THR A 1 88 ? -2.240 -12.678 -21.691 1.00 87.88 88 THR A O 1
ATOM 679 N N . SER A 1 89 ? -4.338 -13.277 -22.167 1.00 86.06 89 SER A N 1
ATOM 680 C CA . SER A 1 89 ? -4.080 -14.712 -21.966 1.00 86.06 89 SER A CA 1
ATOM 681 C C . SER A 1 89 ? -2.945 -15.269 -22.839 1.00 86.06 89 SER A C 1
ATOM 683 O O . SER A 1 89 ? -2.416 -16.332 -22.529 1.00 86.06 89 SER A O 1
ATOM 685 N N . ALA A 1 90 ? -2.582 -14.575 -23.924 1.00 89.75 90 ALA A N 1
ATOM 686 C CA . ALA A 1 90 ? -1.478 -14.934 -24.811 1.00 89.75 90 ALA A CA 1
ATOM 687 C C . ALA A 1 90 ? -0.121 -14.335 -24.392 1.00 89.75 90 ALA A C 1
ATOM 689 O O . ALA A 1 90 ? 0.904 -14.780 -24.902 1.00 89.75 90 ALA A O 1
ATOM 690 N N . THR A 1 91 ? -0.095 -13.353 -23.485 1.00 90.81 91 THR A N 1
ATOM 691 C CA . THR A 1 91 ? 1.142 -12.717 -23.011 1.00 90.81 91 THR A CA 1
ATOM 692 C C . THR A 1 91 ? 1.953 -13.727 -22.187 1.00 90.81 91 THR A C 1
ATOM 694 O O . THR A 1 91 ? 1.403 -14.264 -21.217 1.00 90.81 91 THR A O 1
ATOM 697 N N . PRO A 1 92 ? 3.221 -14.009 -22.535 1.00 90.69 92 PRO A N 1
ATOM 698 C CA . PRO A 1 92 ? 4.112 -14.854 -21.740 1.00 90.69 92 PRO A CA 1
ATOM 699 C C . PRO A 1 92 ? 4.316 -14.295 -20.330 1.00 90.69 92 PRO A C 1
ATOM 701 O O . PRO A 1 92 ? 4.407 -13.085 -20.168 1.00 90.69 92 PRO A O 1
ATOM 704 N N . ASP A 1 93 ? 4.465 -15.154 -19.318 1.00 87.88 93 ASP A N 1
ATOM 705 C CA . ASP A 1 93 ? 4.574 -14.711 -17.915 1.00 87.88 93 ASP A CA 1
ATOM 706 C C . ASP A 1 93 ? 5.708 -13.694 -17.675 1.00 87.88 93 ASP A C 1
ATOM 708 O O . ASP A 1 93 ? 5.539 -12.762 -16.895 1.00 87.88 93 ASP A O 1
ATOM 712 N N . LEU A 1 94 ? 6.836 -13.817 -18.387 1.00 88.19 94 LEU A N 1
ATOM 713 C CA . LEU A 1 94 ? 7.955 -12.867 -18.291 1.00 88.19 94 LEU A CA 1
ATOM 714 C C . LEU A 1 94 ? 7.625 -11.469 -18.834 1.00 88.19 94 LEU A C 1
ATOM 716 O O . LEU A 1 94 ? 8.239 -10.504 -18.397 1.00 88.19 94 LEU A O 1
ATOM 720 N N . GLU A 1 95 ? 6.671 -11.359 -19.758 1.00 89.75 95 GLU A N 1
ATOM 721 C CA . GLU A 1 95 ? 6.200 -10.087 -20.327 1.00 89.75 95 GLU A CA 1
ATOM 722 C C . GLU A 1 95 ? 5.002 -9.514 -19.553 1.00 89.75 95 GLU A C 1
ATOM 724 O O . GLU A 1 95 ? 4.498 -8.449 -19.890 1.00 89.75 95 GLU A O 1
ATOM 729 N N . ARG A 1 96 ? 4.519 -10.220 -18.520 1.00 93.31 96 ARG A N 1
ATOM 730 C CA . ARG A 1 96 ? 3.481 -9.715 -17.604 1.00 93.31 96 ARG A CA 1
ATOM 731 C C . ARG A 1 96 ? 4.066 -8.941 -16.428 1.00 93.31 96 ARG A C 1
ATOM 733 O O . ARG A 1 96 ? 3.341 -8.220 -15.755 1.00 93.31 96 ARG A O 1
ATOM 740 N N . ILE A 1 97 ? 5.353 -9.135 -16.144 1.00 95.06 97 ILE A N 1
ATOM 741 C CA . ILE A 1 97 ? 6.078 -8.384 -15.119 1.00 95.06 97 ILE A CA 1
ATOM 742 C C . ILE A 1 97 ? 6.534 -7.064 -15.759 1.00 95.06 97 ILE A C 1
ATOM 744 O O . ILE A 1 97 ? 7.103 -7.120 -16.851 1.00 95.06 97 ILE A O 1
ATOM 748 N N . PRO A 1 98 ? 6.346 -5.903 -15.104 1.00 95.06 98 PRO A N 1
ATOM 749 C CA . PRO A 1 98 ? 6.702 -4.616 -15.684 1.00 95.06 98 PRO A CA 1
ATOM 750 C C . PRO A 1 98 ? 8.153 -4.547 -16.158 1.00 95.06 98 PRO A C 1
ATOM 752 O O . PRO A 1 98 ? 9.080 -4.913 -15.425 1.00 95.06 98 PRO A O 1
ATOM 755 N N . CYS A 1 99 ? 8.338 -4.040 -17.374 1.00 91.56 99 CYS A N 1
ATOM 756 C CA . CYS A 1 99 ? 9.628 -3.859 -18.020 1.00 91.56 99 CYS A CA 1
ATOM 757 C C . CYS A 1 99 ? 10.000 -2.375 -18.191 1.00 91.56 99 CYS A C 1
ATOM 759 O O . CYS A 1 99 ? 9.247 -1.464 -17.849 1.00 91.56 99 CYS A O 1
ATOM 761 N N . ALA A 1 100 ? 11.188 -2.120 -18.748 1.00 92.94 100 ALA A N 1
ATOM 762 C CA . ALA A 1 100 ? 11.795 -0.789 -18.813 1.00 92.94 100 ALA A CA 1
ATOM 763 C C . ALA A 1 100 ? 11.003 0.262 -19.611 1.00 92.94 100 ALA A C 1
ATOM 765 O O . ALA A 1 100 ? 11.267 1.450 -19.447 1.00 92.94 100 ALA A O 1
ATOM 766 N N . SER A 1 101 ? 10.073 -0.155 -20.473 1.00 92.12 101 SER A N 1
ATOM 767 C CA . SER A 1 101 ? 9.194 0.738 -21.240 1.00 92.12 101 SER A CA 1
ATOM 768 C C . SER A 1 101 ? 7.807 0.916 -20.626 1.00 92.12 101 SER A C 1
ATOM 770 O O . SER A 1 101 ? 7.029 1.727 -21.126 1.00 92.12 101 SER A O 1
ATOM 772 N N . ASP A 1 102 ? 7.477 0.163 -19.577 1.00 93.69 102 ASP A N 1
ATOM 773 C CA . ASP A 1 102 ? 6.112 0.107 -19.067 1.00 93.69 102 ASP A CA 1
ATOM 774 C C . ASP A 1 102 ? 5.824 1.227 -18.071 1.00 93.69 102 ASP A C 1
ATOM 776 O O . ASP A 1 102 ? 6.699 1.691 -17.333 1.00 93.69 102 ASP A O 1
ATOM 780 N N . ALA A 1 103 ? 4.556 1.630 -18.036 1.00 93.62 103 ALA A N 1
ATOM 781 C CA . ALA A 1 103 ? 4.016 2.497 -17.004 1.00 93.62 103 ALA A CA 1
ATOM 782 C C . ALA A 1 103 ? 3.458 1.640 -15.865 1.00 93.62 103 ALA A C 1
ATOM 784 O O . ALA A 1 103 ? 2.502 0.888 -16.057 1.00 93.62 103 ALA A O 1
ATOM 785 N N . VAL A 1 104 ? 4.036 1.771 -14.673 1.00 95.19 104 VAL A N 1
ATOM 786 C CA . VAL A 1 104 ? 3.559 1.093 -13.466 1.00 95.19 104 VAL A CA 1
ATOM 787 C C . VAL A 1 104 ? 2.670 2.028 -12.666 1.00 95.19 104 VAL A C 1
ATOM 789 O O . VAL A 1 104 ? 3.075 3.135 -12.319 1.00 95.19 104 VAL A O 1
ATOM 792 N N . ILE A 1 105 ? 1.462 1.566 -12.350 1.00 94.19 105 ILE A N 1
ATOM 793 C CA . ILE A 1 105 ? 0.470 2.338 -11.606 1.00 94.19 105 ILE A CA 1
ATOM 794 C C . ILE A 1 105 ? 0.040 1.531 -10.386 1.00 94.19 105 ILE A C 1
ATOM 796 O O . ILE A 1 105 ? -0.596 0.486 -10.508 1.00 94.19 105 ILE A O 1
ATOM 800 N N . PHE A 1 106 ? 0.351 2.060 -9.210 1.00 92.00 106 PHE A N 1
ATOM 801 C CA . PHE A 1 106 ? -0.283 1.684 -7.958 1.00 92.00 106 PHE A CA 1
ATOM 802 C C . PHE A 1 106 ? -1.443 2.670 -7.718 1.00 92.00 106 PHE A C 1
ATOM 804 O O . PHE A 1 106 ? -1.180 3.868 -7.560 1.00 92.00 106 PHE A O 1
ATOM 811 N N . PRO A 1 107 ? -2.714 2.219 -7.762 1.00 87.38 107 PRO A N 1
ATOM 812 C CA . PRO A 1 107 ? -3.888 3.096 -7.655 1.00 87.38 107 PRO A CA 1
ATOM 813 C C . PRO A 1 107 ? -3.975 3.918 -6.345 1.00 87.38 107 PRO A C 1
ATOM 815 O O . PRO A 1 107 ? -3.145 3.826 -5.444 1.00 87.38 107 PRO A O 1
ATOM 818 N N . SER A 1 108 ? -4.979 4.780 -6.222 1.00 81.75 108 SER A N 1
ATOM 819 C CA . SER A 1 108 ? -5.331 5.415 -4.943 1.00 81.75 108 SER A CA 1
ATOM 820 C C . SER A 1 108 ? -6.371 4.583 -4.182 1.00 81.75 108 SER A C 1
ATOM 822 O O . SER A 1 108 ? -7.031 3.720 -4.770 1.00 81.75 108 SER A O 1
ATOM 824 N N . GLY A 1 109 ? -6.550 4.841 -2.882 1.00 72.62 109 GLY A N 1
ATOM 825 C CA . GLY A 1 109 ? -7.624 4.236 -2.088 1.00 72.62 109 GLY A CA 1
ATOM 826 C C . GLY A 1 109 ? -7.367 2.790 -1.654 1.00 72.62 109 GLY A C 1
ATOM 827 O O . GLY A 1 109 ? -8.288 2.139 -1.150 1.00 72.62 109 GLY A O 1
ATOM 828 N N . VAL A 1 110 ? -6.156 2.267 -1.872 1.00 77.88 110 VAL A N 1
ATOM 829 C CA . VAL A 1 110 ? -5.731 0.938 -1.424 1.00 77.88 110 VAL A CA 1
ATOM 830 C C . VAL A 1 110 ? -4.268 0.957 -0.975 1.00 77.88 110 VAL A C 1
ATOM 832 O O . VAL A 1 110 ? -3.424 1.627 -1.565 1.00 77.88 110 VAL A O 1
ATOM 835 N N . THR A 1 111 ? -3.949 0.138 0.031 1.00 78.56 111 THR A N 1
ATOM 836 C CA . THR A 1 111 ? -2.578 -0.013 0.532 1.00 78.56 111 THR A CA 1
ATOM 837 C C . THR A 1 111 ? -1.848 -1.168 -0.129 1.00 78.56 111 THR A C 1
ATOM 839 O O . THR A 1 111 ? -2.434 -2.206 -0.459 1.00 78.56 111 THR A O 1
ATOM 842 N N . TYR A 1 112 ? -0.533 -1.010 -0.261 1.00 84.81 112 TYR A N 1
ATOM 843 C CA . TYR A 1 112 ? 0.333 -1.994 -0.897 1.00 84.81 112 TYR A CA 1
ATOM 844 C C . TYR A 1 112 ? 1.260 -2.660 0.104 1.00 84.81 112 TYR A C 1
ATOM 846 O O . TYR A 1 112 ? 1.669 -2.079 1.106 1.00 84.81 112 TYR A O 1
ATOM 854 N N . ARG A 1 113 ? 1.618 -3.908 -0.193 1.00 86.75 113 ARG A N 1
ATOM 855 C CA . ARG A 1 113 ? 2.749 -4.600 0.423 1.00 86.75 113 ARG A CA 1
ATOM 856 C C . ARG A 1 113 ? 3.470 -5.365 -0.664 1.00 86.75 113 ARG A C 1
ATOM 858 O O . ARG A 1 113 ? 3.045 -6.456 -1.037 1.00 86.75 113 ARG A O 1
ATOM 865 N N . VAL A 1 114 ? 4.537 -4.781 -1.179 1.00 91.19 114 VAL A N 1
ATOM 866 C CA . VAL A 1 114 ? 5.268 -5.283 -2.332 1.00 91.19 114 VAL A CA 1
ATOM 867 C C . VAL A 1 114 ? 6.657 -5.718 -1.901 1.00 91.19 114 VAL A C 1
ATOM 869 O O . VAL A 1 114 ? 7.435 -4.934 -1.354 1.00 91.19 114 VAL A O 1
ATOM 872 N N . ILE A 1 115 ? 6.965 -6.985 -2.163 1.00 92.12 115 ILE A N 1
ATOM 873 C CA . ILE A 1 115 ? 8.315 -7.517 -2.039 1.00 92.12 115 ILE A CA 1
ATOM 874 C C . ILE A 1 115 ? 9.067 -7.139 -3.310 1.00 92.12 115 ILE A C 1
ATOM 876 O O . ILE A 1 115 ? 8.790 -7.661 -4.394 1.00 92.12 115 ILE A O 1
ATOM 880 N N . MET A 1 116 ? 10.014 -6.225 -3.155 1.00 93.88 116 MET A N 1
ATOM 881 C CA . MET A 1 116 ? 10.811 -5.674 -4.242 1.00 93.88 116 MET A CA 1
ATOM 882 C C . MET A 1 116 ? 12.045 -6.557 -4.508 1.00 93.88 116 MET A C 1
ATOM 884 O O . MET A 1 116 ? 12.633 -7.078 -3.553 1.00 93.88 116 MET A O 1
ATOM 888 N N . PRO A 1 117 ? 12.462 -6.739 -5.775 1.00 92.31 117 PRO A N 1
ATOM 889 C CA . PRO A 1 117 ? 13.748 -7.325 -6.119 1.00 92.31 117 PRO A CA 1
ATOM 890 C C . PRO A 1 117 ? 14.873 -6.298 -5.904 1.00 92.31 117 PRO A C 1
ATOM 892 O O . PRO A 1 117 ? 14.639 -5.145 -5.533 1.00 92.31 117 PRO A O 1
ATOM 895 N N . ASP A 1 118 ? 16.113 -6.711 -6.161 1.00 87.94 118 ASP A N 1
ATOM 896 C CA . ASP A 1 118 ? 17.292 -5.864 -5.934 1.00 87.94 118 ASP A CA 1
ATOM 897 C C . ASP A 1 118 ? 17.304 -4.594 -6.785 1.00 87.94 118 ASP A C 1
ATOM 899 O O . ASP A 1 118 ? 17.793 -3.546 -6.341 1.00 87.94 118 ASP A O 1
ATOM 903 N N . PHE A 1 119 ? 16.761 -4.714 -7.995 1.00 89.69 119 PHE A N 1
ATOM 904 C CA . PHE A 1 119 ? 16.753 -3.683 -9.011 1.00 89.69 119 PHE A CA 1
ATOM 905 C C . PHE A 1 119 ? 15.522 -3.817 -9.911 1.00 89.69 119 PHE A C 1
ATOM 907 O O . PHE A 1 119 ? 15.195 -4.915 -10.366 1.00 89.69 119 PHE A O 1
ATOM 914 N N . ILE A 1 120 ? 14.869 -2.690 -10.183 1.00 92.81 120 ILE A N 1
ATOM 915 C CA . ILE A 1 120 ? 13.759 -2.560 -11.128 1.00 92.81 120 ILE A CA 1
ATOM 916 C C . ILE A 1 120 ? 14.093 -1.441 -12.104 1.00 92.81 120 ILE A C 1
ATOM 918 O O . ILE A 1 120 ? 14.634 -0.408 -11.709 1.00 92.81 120 ILE A O 1
ATOM 922 N N . ARG A 1 121 ? 13.691 -1.621 -13.361 1.00 94.31 121 ARG A N 1
ATOM 923 C CA . ARG A 1 121 ? 13.658 -0.548 -14.346 1.00 94.31 121 ARG A CA 1
ATOM 924 C C . ARG A 1 121 ? 12.289 -0.479 -15.002 1.00 94.31 121 ARG A C 1
ATOM 926 O O . ARG A 1 121 ? 11.824 -1.493 -15.517 1.00 94.31 121 ARG A O 1
ATOM 933 N N . VAL A 1 122 ? 11.691 0.707 -15.009 1.00 95.38 122 VAL A N 1
ATOM 934 C CA . VAL A 1 122 ? 10.380 0.988 -15.616 1.00 95.38 122 VAL A CA 1
ATOM 935 C C . VAL A 1 122 ? 10.420 2.281 -16.430 1.00 95.38 122 VAL A C 1
ATOM 937 O O . VAL A 1 122 ? 11.360 3.076 -16.313 1.00 95.38 122 VAL A O 1
ATOM 940 N N . GLY A 1 123 ? 9.420 2.485 -17.285 1.00 94.25 123 GLY A N 1
ATOM 941 C CA . GLY A 1 123 ? 9.272 3.710 -18.071 1.00 94.25 123 GLY A CA 1
ATOM 942 C C . GLY A 1 123 ? 8.754 4.858 -17.208 1.00 94.25 123 GLY A C 1
ATOM 943 O O . GLY A 1 123 ? 9.337 5.942 -17.195 1.00 94.25 123 GLY A O 1
ATOM 944 N N . SER A 1 124 ? 7.707 4.588 -16.425 1.00 94.06 124 SER A N 1
ATOM 945 C CA . SER A 1 124 ? 7.132 5.522 -15.452 1.00 94.06 124 SER A CA 1
ATOM 946 C C . SER A 1 124 ? 6.554 4.787 -14.241 1.00 94.06 124 SER A C 1
ATOM 948 O O . SER A 1 124 ? 6.192 3.613 -14.337 1.00 94.06 124 SER A O 1
ATOM 950 N N . LEU A 1 125 ? 6.448 5.477 -13.105 1.00 94.44 125 LEU A N 1
ATOM 951 C CA . LEU A 1 125 ? 5.870 4.942 -11.872 1.00 94.44 125 LEU A CA 1
ATOM 952 C C . LEU A 1 125 ? 4.898 5.953 -11.265 1.00 94.44 125 LEU A C 1
ATOM 954 O O . LEU A 1 125 ? 5.237 7.120 -11.113 1.00 94.44 125 LEU A O 1
ATOM 958 N N . GLN A 1 126 ? 3.716 5.495 -10.876 1.00 93.94 126 GLN A N 1
ATOM 959 C CA . GLN A 1 126 ? 2.718 6.271 -10.150 1.00 93.94 126 GLN A CA 1
ATOM 960 C C . GLN A 1 126 ? 2.293 5.502 -8.901 1.00 93.94 126 GLN A C 1
ATOM 962 O O . GLN A 1 126 ? 2.052 4.297 -8.979 1.00 93.94 126 GLN A O 1
ATOM 967 N N . ILE A 1 127 ? 2.180 6.189 -7.763 1.00 90.31 127 ILE A N 1
ATOM 968 C CA . ILE A 1 127 ? 1.737 5.602 -6.492 1.00 90.31 127 ILE A CA 1
ATOM 969 C C . ILE A 1 127 ? 0.631 6.464 -5.895 1.00 90.31 127 ILE A C 1
ATOM 971 O O . ILE A 1 127 ? 0.746 7.684 -5.884 1.00 90.31 127 ILE A O 1
ATOM 975 N N . GLY A 1 128 ? -0.452 5.844 -5.419 1.00 82.44 128 GLY A N 1
ATOM 976 C CA . GLY A 1 128 ? -1.495 6.550 -4.670 1.00 82.44 128 GLY A CA 1
ATOM 977 C C . GLY A 1 128 ? -2.302 7.547 -5.505 1.00 82.44 128 GLY A C 1
ATOM 978 O O . GLY A 1 128 ? -2.922 8.446 -4.950 1.00 82.44 128 GLY A O 1
ATOM 979 N N . GLY A 1 129 ? -2.287 7.424 -6.837 1.00 78.75 129 GLY A N 1
ATOM 980 C CA . GLY A 1 129 ? -2.916 8.401 -7.734 1.00 78.75 129 GLY A CA 1
ATOM 981 C C . GLY A 1 129 ? -2.179 9.745 -7.842 1.00 78.75 129 GLY A C 1
ATOM 982 O O . GLY A 1 129 ? -2.710 10.665 -8.462 1.00 78.75 129 GLY A O 1
ATOM 983 N N . GLU A 1 130 ? -0.965 9.853 -7.294 1.00 82.31 130 GLU A N 1
ATOM 984 C CA . GLU A 1 130 ? -0.108 11.042 -7.396 1.00 82.31 130 GLU A CA 1
ATOM 985 C C . GLU A 1 130 ? 0.412 11.268 -8.824 1.00 82.31 130 GLU A C 1
ATOM 987 O O . GLU A 1 130 ? 0.120 10.508 -9.746 1.00 82.31 130 GLU A O 1
ATOM 992 N N . THR A 1 131 ? 1.183 12.328 -9.057 1.00 85.81 131 THR A N 1
ATOM 993 C CA . THR A 1 131 ? 1.868 12.507 -10.345 1.00 85.81 131 THR A CA 1
ATOM 994 C C . THR A 1 131 ? 2.897 11.402 -10.602 1.00 85.81 131 THR A C 1
ATOM 996 O O . THR A 1 131 ? 3.398 10.772 -9.671 1.00 85.81 131 THR A O 1
ATOM 999 N N . MET A 1 132 ? 3.213 11.163 -11.881 1.00 88.94 132 MET A N 1
ATOM 1000 C CA . MET A 1 132 ? 4.279 10.232 -12.268 1.00 88.94 132 MET A CA 1
ATOM 1001 C C . MET A 1 132 ? 5.593 10.650 -11.607 1.00 88.94 132 MET A C 1
ATOM 1003 O O . MET A 1 132 ? 6.016 11.791 -11.778 1.00 88.94 132 MET A O 1
ATOM 1007 N N . MET A 1 133 ? 6.198 9.719 -10.877 1.00 89.50 133 MET A N 1
ATOM 1008 C CA . MET A 1 133 ? 7.452 9.905 -10.164 1.00 89.50 133 MET A CA 1
ATOM 1009 C C . MET A 1 133 ? 8.645 9.760 -11.108 1.00 89.50 133 MET A C 1
ATOM 1011 O O . MET A 1 133 ? 8.635 8.911 -12.005 1.00 89.50 133 MET A O 1
ATOM 1015 N N . ASP A 1 134 ? 9.702 10.523 -10.860 1.00 90.94 134 ASP A N 1
ATOM 1016 C CA . ASP A 1 134 ? 11.035 10.276 -11.402 1.00 90.94 134 ASP A CA 1
ATOM 1017 C C . ASP A 1 134 ? 11.927 9.469 -10.431 1.00 90.94 134 ASP A C 1
ATOM 1019 O O . ASP A 1 134 ? 11.566 9.167 -9.289 1.00 90.94 134 ASP A O 1
ATOM 1023 N N . SER A 1 135 ? 13.116 9.070 -10.899 1.00 91.12 135 SER A N 1
ATOM 1024 C CA . SER A 1 135 ? 14.048 8.250 -10.103 1.00 91.12 135 SER A CA 1
ATOM 1025 C C . SER A 1 135 ? 14.519 8.942 -8.814 1.00 91.12 135 SER A C 1
ATOM 1027 O O . SER A 1 135 ? 14.851 8.274 -7.834 1.00 91.12 135 SER A O 1
ATOM 1029 N N . LEU A 1 136 ? 14.591 10.275 -8.809 1.00 90.38 136 LEU A N 1
ATOM 1030 C CA . LEU A 1 136 ? 15.011 11.059 -7.653 1.00 90.38 136 LEU A CA 1
ATOM 1031 C C . LEU A 1 136 ? 13.867 11.178 -6.637 1.00 90.38 136 LEU A C 1
ATOM 1033 O O . LEU A 1 136 ? 14.098 11.028 -5.438 1.00 90.38 136 LEU A O 1
ATOM 1037 N N . GLU A 1 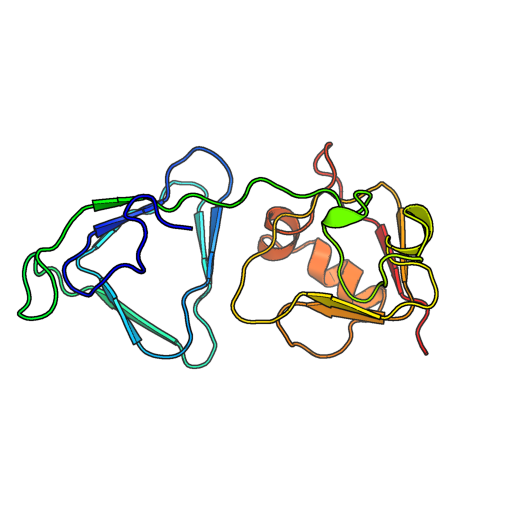137 ? 12.639 11.385 -7.103 1.00 92.31 137 GLU A N 1
ATOM 1038 C CA . GLU A 1 137 ? 11.428 11.357 -6.280 1.00 92.31 137 GLU A CA 1
ATOM 1039 C C . GLU A 1 137 ? 11.236 9.987 -5.628 1.00 92.31 137 GLU A C 1
ATOM 1041 O O . GLU A 1 137 ? 10.985 9.922 -4.423 1.00 92.31 137 GLU A O 1
ATOM 1046 N N . TRP A 1 138 ? 11.468 8.897 -6.371 1.00 91.44 138 TRP A N 1
ATOM 1047 C CA . TRP A 1 138 ? 11.512 7.552 -5.796 1.00 91.44 138 TRP A CA 1
ATOM 1048 C C . TRP A 1 138 ? 12.552 7.449 -4.679 1.00 91.44 138 TRP A C 1
ATOM 1050 O O . TRP A 1 138 ? 12.232 6.957 -3.601 1.00 91.44 138 TRP A O 1
ATOM 1060 N N . LEU A 1 139 ? 13.780 7.935 -4.903 1.00 89.81 139 LEU A N 1
ATOM 1061 C CA . LEU A 1 139 ? 14.847 7.878 -3.901 1.00 89.81 139 LEU A CA 1
ATOM 1062 C C . LEU A 1 139 ? 14.466 8.613 -2.606 1.00 89.81 139 LEU A C 1
ATOM 1064 O O . LEU A 1 139 ? 14.810 8.162 -1.513 1.00 89.81 139 LEU A O 1
ATOM 1068 N N . PHE A 1 140 ? 13.755 9.736 -2.700 1.00 90.50 140 PHE A N 1
ATOM 1069 C CA . PHE A 1 140 ? 13.246 10.423 -1.514 1.00 90.50 140 PHE A CA 1
ATOM 1070 C C . PHE A 1 140 ? 12.099 9.654 -0.860 1.00 90.50 140 PHE A C 1
ATOM 1072 O O . PHE A 1 140 ? 12.114 9.454 0.356 1.00 90.50 140 PHE A O 1
ATOM 1079 N N . PHE A 1 141 ? 11.142 9.181 -1.656 1.00 88.56 141 PHE A N 1
ATOM 1080 C CA . PHE A 1 141 ? 9.988 8.433 -1.174 1.00 88.56 141 PHE A CA 1
ATOM 1081 C C . PHE A 1 141 ? 10.398 7.140 -0.468 1.00 88.56 141 PHE A C 1
ATOM 1083 O O . PHE A 1 141 ? 9.960 6.903 0.654 1.00 88.56 141 PHE A O 1
ATOM 1090 N N . CYS A 1 142 ? 11.293 6.338 -1.050 1.00 89.31 142 CYS A N 1
ATOM 1091 C CA . CYS A 1 142 ? 11.690 5.028 -0.530 1.00 89.31 142 CYS A CA 1
ATOM 1092 C C . CYS A 1 142 ? 12.434 5.080 0.818 1.00 89.31 142 CYS A C 1
ATOM 1094 O O . CYS A 1 142 ? 12.660 4.038 1.430 1.00 89.31 142 CYS A O 1
ATOM 1096 N N . ASN A 1 143 ? 12.810 6.276 1.284 1.00 87.25 143 ASN A N 1
ATOM 1097 C CA . ASN A 1 143 ? 13.379 6.519 2.612 1.00 87.25 143 ASN A CA 1
ATOM 1098 C C . ASN A 1 143 ? 12.331 6.922 3.668 1.00 87.25 143 ASN A C 1
ATOM 1100 O O . ASN A 1 143 ? 12.684 7.136 4.827 1.00 87.25 143 ASN A O 1
ATOM 1104 N N . THR A 1 144 ? 11.057 7.050 3.296 1.00 86.06 144 THR A N 1
ATOM 1105 C CA . THR A 1 144 ? 9.966 7.355 4.231 1.00 86.06 144 THR A CA 1
ATOM 1106 C C . THR A 1 144 ? 9.481 6.101 4.966 1.00 86.06 144 THR A C 1
ATOM 1108 O O . THR A 1 144 ? 9.579 4.974 4.468 1.00 86.06 144 THR A O 1
ATOM 1111 N N . ASP A 1 145 ? 8.906 6.288 6.156 1.00 81.25 145 ASP A N 1
ATOM 1112 C CA . ASP A 1 145 ? 8.275 5.197 6.912 1.00 81.25 145 ASP A CA 1
ATOM 1113 C C . ASP A 1 145 ? 7.117 4.555 6.131 1.00 81.25 145 ASP A C 1
ATOM 1115 O O . ASP A 1 145 ? 6.941 3.339 6.175 1.00 81.25 145 ASP A O 1
ATOM 1119 N N . GLU A 1 146 ? 6.357 5.359 5.384 1.00 80.50 146 GLU A N 1
ATOM 1120 C CA . GLU A 1 146 ? 5.274 4.886 4.523 1.00 80.50 146 GLU A CA 1
ATOM 1121 C C . GLU A 1 146 ? 5.813 3.935 3.448 1.00 80.50 146 GLU A C 1
ATOM 1123 O O . GLU A 1 146 ? 5.375 2.785 3.340 1.00 80.50 146 GLU A O 1
ATOM 1128 N N . ALA A 1 147 ? 6.808 4.386 2.681 1.00 84.62 147 ALA A N 1
ATOM 1129 C CA . ALA A 1 147 ? 7.356 3.593 1.594 1.00 84.62 147 ALA A CA 1
ATOM 1130 C C . ALA A 1 147 ? 8.000 2.305 2.099 1.00 84.62 147 ALA A C 1
ATOM 1132 O O . ALA A 1 147 ? 7.769 1.258 1.516 1.00 84.62 147 ALA A O 1
ATOM 1133 N N . THR A 1 148 ? 8.744 2.335 3.206 1.00 84.38 148 THR A N 1
ATOM 1134 C CA . THR A 1 148 ? 9.393 1.126 3.750 1.00 84.38 148 THR A CA 1
ATOM 1135 C C . THR A 1 148 ? 8.401 0.087 4.284 1.00 84.38 148 THR A C 1
ATOM 1137 O O . THR A 1 148 ? 8.726 -1.100 4.366 1.00 84.38 148 THR A O 1
ATOM 1140 N N . ARG A 1 149 ? 7.172 0.494 4.625 1.00 81.44 149 ARG A N 1
ATOM 1141 C CA . ARG A 1 149 ? 6.085 -0.424 5.005 1.00 81.44 149 ARG A CA 1
ATOM 1142 C C . ARG A 1 149 ? 5.369 -1.011 3.793 1.00 81.44 149 ARG A C 1
ATOM 1144 O O . ARG A 1 149 ? 4.898 -2.148 3.872 1.00 81.44 149 ARG A O 1
ATOM 1151 N N . GLN A 1 150 ? 5.302 -0.258 2.696 1.00 85.38 150 GLN A N 1
ATOM 1152 C CA . GLN A 1 150 ? 4.586 -0.653 1.484 1.00 85.38 150 GLN A CA 1
ATOM 1153 C C . GLN A 1 150 ? 5.470 -1.331 0.431 1.00 85.38 150 GLN A C 1
ATOM 1155 O O . GLN A 1 150 ? 5.014 -2.245 -0.247 1.00 85.38 150 GLN A O 1
ATOM 1160 N N . PHE A 1 151 ? 6.739 -0.950 0.328 1.00 89.25 151 PHE A N 1
ATOM 1161 C CA . PHE A 1 151 ? 7.709 -1.403 -0.665 1.00 89.25 151 PHE A CA 1
ATOM 1162 C C . PHE A 1 151 ? 9.017 -1.750 0.039 1.00 89.25 151 PHE A C 1
ATOM 1164 O O . PHE A 1 151 ? 9.742 -0.879 0.516 1.00 89.25 151 PHE A O 1
ATOM 1171 N N . TYR A 1 152 ? 9.338 -3.038 0.109 1.00 86.00 152 TYR A N 1
ATOM 1172 C CA . TYR A 1 152 ? 10.525 -3.488 0.827 1.00 86.00 152 TYR A CA 1
ATOM 1173 C C . TYR A 1 152 ? 11.172 -4.689 0.157 1.00 86.00 152 TYR A C 1
ATOM 1175 O O . TYR A 1 152 ? 10.506 -5.550 -0.417 1.00 86.00 152 TYR A O 1
ATOM 1183 N N . LYS A 1 153 ? 12.494 -4.784 0.273 1.00 87.88 153 LYS A N 1
ATOM 1184 C CA . LYS A 1 153 ? 13.217 -6.012 -0.056 1.00 87.88 153 LYS A CA 1
ATOM 1185 C C . LYS A 1 153 ? 13.085 -7.032 1.072 1.00 87.88 153 LYS A C 1
ATOM 1187 O O . LYS A 1 153 ? 12.817 -6.681 2.221 1.00 87.88 153 LYS A O 1
ATOM 1192 N N . LYS A 1 154 ? 13.301 -8.320 0.780 1.00 76.94 154 LYS A N 1
ATOM 1193 C CA . LYS A 1 154 ? 13.218 -9.390 1.800 1.00 76.94 154 LYS A CA 1
ATOM 1194 C C . LYS A 1 154 ? 14.198 -9.196 2.964 1.00 76.94 154 LYS A C 1
ATOM 1196 O O . LYS A 1 154 ? 13.889 -9.599 4.082 1.00 76.94 154 LYS A O 1
ATOM 1201 N N . ASP A 1 155 ? 15.344 -8.582 2.705 1.00 78.00 155 ASP A N 1
ATOM 1202 C CA . ASP A 1 155 ? 16.364 -8.196 3.687 1.00 78.00 155 ASP A CA 1
ATOM 1203 C C . ASP A 1 155 ? 16.095 -6.834 4.357 1.00 78.00 155 ASP A C 1
ATOM 1205 O O . ASP A 1 155 ? 16.846 -6.430 5.242 1.00 78.00 155 ASP A O 1
ATOM 1209 N N . LYS A 1 156 ? 14.984 -6.173 4.003 1.00 66.12 156 LYS A N 1
ATOM 1210 C CA . LYS A 1 156 ? 14.571 -4.834 4.447 1.00 66.12 156 LYS A CA 1
ATOM 1211 C C . LYS A 1 156 ? 15.487 -3.701 3.977 1.00 66.12 156 LYS A C 1
ATOM 1213 O O . LYS A 1 156 ? 15.440 -2.614 4.548 1.00 66.12 156 LYS A O 1
ATOM 1218 N N . GLU A 1 157 ? 16.287 -3.925 2.938 1.00 76.81 157 GLU A N 1
ATOM 1219 C CA . GLU A 1 157 ? 17.008 -2.849 2.265 1.00 76.81 157 GLU A CA 1
ATOM 1220 C C . GLU A 1 157 ? 16.092 -2.036 1.332 1.00 76.81 157 GLU A C 1
ATOM 1222 O O . GLU A 1 157 ? 14.999 -2.464 0.939 1.00 76.81 157 GLU A O 1
ATOM 1227 N N . ILE A 1 158 ? 16.566 -0.845 0.958 1.00 74.56 158 ILE A N 1
ATOM 1228 C CA . ILE A 1 158 ? 15.881 0.064 0.036 1.00 74.56 158 ILE A CA 1
ATOM 1229 C C . ILE A 1 158 ? 15.847 -0.554 -1.365 1.00 74.56 158 ILE A C 1
ATOM 1231 O O . ILE A 1 158 ? 16.871 -0.991 -1.897 1.00 74.56 158 ILE A O 1
ATOM 1235 N N . ALA A 1 159 ? 14.664 -0.567 -1.975 1.00 81.69 159 ALA A N 1
ATOM 1236 C CA . ALA A 1 159 ? 14.473 -0.989 -3.355 1.00 81.69 159 ALA A CA 1
ATOM 1237 C C . ALA A 1 159 ? 15.005 0.063 -4.338 1.00 81.69 159 ALA A C 1
ATOM 1239 O O . ALA A 1 159 ? 14.619 1.230 -4.285 1.00 81.69 159 ALA A O 1
ATOM 1240 N N . ASN A 1 160 ? 15.885 -0.357 -5.250 1.00 87.12 160 ASN A N 1
ATOM 1241 C CA . ASN A 1 160 ? 16.415 0.516 -6.294 1.00 87.12 160 ASN A CA 1
ATOM 1242 C C . ASN A 1 160 ? 15.487 0.462 -7.508 1.00 87.12 160 ASN A C 1
ATOM 1244 O O . ASN A 1 160 ? 15.358 -0.593 -8.135 1.00 87.12 160 ASN A O 1
ATOM 1248 N N . VAL A 1 161 ? 14.866 1.591 -7.838 1.00 92.25 161 VAL A N 1
ATOM 1249 C CA . VAL A 1 161 ? 14.006 1.728 -9.015 1.00 92.25 161 VAL A CA 1
ATOM 1250 C C . VAL A 1 161 ? 14.608 2.788 -9.931 1.00 92.25 161 VAL A C 1
ATOM 1252 O O . VAL A 1 161 ? 14.766 3.940 -9.537 1.00 92.25 161 VAL A O 1
ATOM 1255 N N . GLU A 1 162 ? 14.968 2.383 -11.148 1.00 93.62 162 GLU A N 1
ATOM 1256 C CA . GLU A 1 162 ? 15.328 3.286 -12.241 1.00 93.62 162 GLU A CA 1
ATOM 1257 C C . GLU A 1 162 ? 14.070 3.583 -13.066 1.00 93.62 162 GLU A C 1
ATOM 1259 O O . GLU A 1 162 ? 13.442 2.679 -13.624 1.00 93.62 162 GLU A O 1
ATOM 1264 N N . ILE A 1 163 ? 13.711 4.858 -13.152 1.00 93.56 163 ILE A N 1
ATOM 1265 C CA . ILE A 1 163 ? 12.586 5.351 -13.944 1.00 93.56 163 ILE A CA 1
ATOM 1266 C C . ILE A 1 163 ? 13.165 6.099 -15.137 1.00 93.56 163 ILE A C 1
ATOM 1268 O O . ILE A 1 163 ? 13.814 7.135 -14.977 1.00 93.56 163 ILE A O 1
ATOM 1272 N N . SER A 1 164 ? 12.966 5.524 -16.323 1.00 85.31 164 SER A N 1
ATOM 1273 C CA . SER A 1 164 ? 13.661 5.938 -17.545 1.00 85.31 164 SER A CA 1
ATOM 1274 C C . SER A 1 164 ? 13.192 7.302 -18.067 1.00 85.31 164 SER A C 1
ATOM 1276 O O . SER A 1 164 ? 13.968 7.968 -18.747 1.00 85.31 164 SER A O 1
ATOM 1278 N N . GLY A 1 165 ? 11.970 7.728 -17.718 1.00 67.69 165 GLY A N 1
ATOM 1279 C CA . GLY A 1 165 ? 11.333 8.928 -18.261 1.00 67.69 165 GLY A CA 1
ATOM 1280 C C . GLY A 1 165 ? 10.940 8.727 -19.728 1.00 67.69 165 GLY A C 1
ATOM 1281 O O . GLY A 1 165 ? 11.727 8.219 -20.525 1.00 67.69 165 GLY A O 1
ATOM 1282 N N . ASN A 1 166 ? 9.712 9.103 -20.084 1.00 53.44 166 ASN A N 1
ATOM 1283 C CA . ASN A 1 166 ? 9.284 9.195 -21.484 1.00 53.44 166 ASN A CA 1
ATOM 1284 C C . ASN A 1 166 ? 9.511 10.607 -22.023 1.00 53.44 166 ASN A C 1
ATOM 1286 O O . ASN A 1 166 ? 9.222 11.567 -21.272 1.00 53.44 166 ASN A O 1
#

Organism: NCBI:txid36148